Protein AF-A0AAU3M8G4-F1 (afdb_monomer)

Structure (mmCIF, N/CA/C/O backbone):
data_AF-A0AAU3M8G4-F1
#
_entry.id   AF-A0AAU3M8G4-F1
#
loop_
_atom_site.group_PDB
_atom_site.id
_atom_site.type_symbol
_atom_site.label_atom_id
_atom_site.label_alt_id
_atom_site.label_comp_id
_atom_site.label_asym_id
_atom_site.label_entity_id
_atom_site.label_seq_id
_atom_site.pdbx_PDB_ins_code
_atom_site.Cartn_x
_atom_site.Cartn_y
_atom_site.Cartn_z
_atom_site.occupancy
_atom_site.B_iso_or_equiv
_atom_site.auth_seq_id
_atom_site.auth_comp_id
_atom_site.auth_asym_id
_atom_site.auth_atom_id
_atom_site.pdbx_PDB_model_num
ATOM 1 N N . MET A 1 1 ? 2.857 15.349 16.605 1.00 62.62 1 MET A N 1
ATOM 2 C CA . MET A 1 1 ? 2.298 14.601 15.454 1.00 62.62 1 MET A CA 1
ATOM 3 C C . MET A 1 1 ? 1.440 13.442 15.942 1.00 62.62 1 MET A C 1
ATOM 5 O O . MET A 1 1 ? 0.265 13.458 15.610 1.00 62.62 1 MET A O 1
ATOM 9 N N . ALA A 1 2 ? 1.972 12.563 16.806 1.00 78.00 2 ALA A N 1
ATOM 10 C CA . ALA A 1 2 ? 1.243 11.427 17.389 1.00 78.00 2 ALA A CA 1
ATOM 11 C C . ALA A 1 2 ? -0.129 11.787 17.993 1.00 78.00 2 ALA A C 1
ATOM 13 O O . ALA A 1 2 ? -1.102 11.112 17.694 1.00 78.00 2 ALA A O 1
ATOM 14 N N . GLU A 1 3 ? -0.230 12.895 18.737 1.00 85.38 3 GLU A N 1
ATOM 15 C CA . GLU A 1 3 ? -1.489 13.323 19.372 1.00 85.38 3 GLU A CA 1
ATOM 16 C C . GLU A 1 3 ? 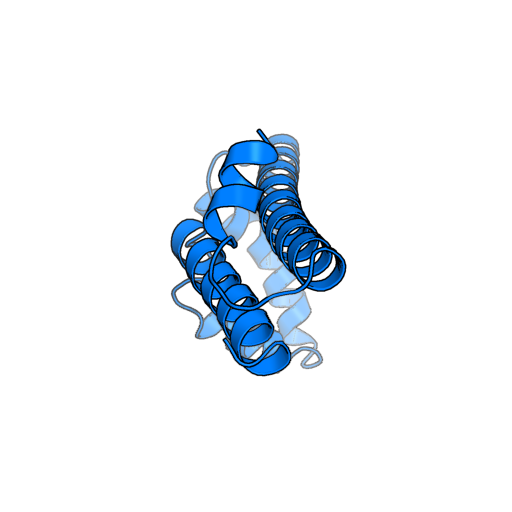-2.676 13.411 18.401 1.00 85.38 3 GLU A C 1
ATOM 18 O O . GLU A 1 3 ? -3.733 12.861 18.667 1.00 85.38 3 GLU A O 1
ATOM 23 N N . ARG A 1 4 ? -2.500 14.028 17.224 1.00 86.31 4 ARG A N 1
ATOM 24 C CA . ARG A 1 4 ? -3.592 14.145 16.238 1.00 86.31 4 ARG A CA 1
ATOM 25 C C . ARG A 1 4 ? -4.022 12.795 15.667 1.00 86.31 4 ARG A C 1
ATOM 27 O O . ARG A 1 4 ? -5.167 12.651 15.265 1.00 86.31 4 ARG A O 1
ATOM 34 N N . GLN A 1 5 ? -3.097 11.843 15.578 1.00 84.69 5 GLN A N 1
ATOM 35 C CA . GLN A 1 5 ? -3.361 10.517 15.020 1.00 84.69 5 GLN A CA 1
ATOM 36 C C . GLN A 1 5 ? -4.017 9.606 16.060 1.00 84.69 5 GLN A C 1
ATOM 38 O O . GLN A 1 5 ? -4.910 8.847 15.711 1.00 84.69 5 GLN A O 1
ATOM 43 N N . LEU A 1 6 ? -3.627 9.727 17.331 1.00 86.50 6 LEU A N 1
ATOM 44 C CA . LEU A 1 6 ? -4.295 9.052 18.444 1.00 86.50 6 LEU A CA 1
ATOM 45 C C . LEU A 1 6 ? -5.696 9.630 18.678 1.00 86.50 6 LEU A C 1
ATOM 47 O O . LEU A 1 6 ? -6.649 8.872 18.791 1.00 86.50 6 LEU A O 1
ATOM 51 N N . ALA A 1 7 ? -5.854 10.955 18.617 1.00 89.00 7 ALA A N 1
ATOM 52 C CA . ALA A 1 7 ? -7.160 11.607 18.716 1.00 89.00 7 ALA A CA 1
ATOM 53 C C . ALA A 1 7 ? -8.135 11.191 17.598 1.00 89.00 7 ALA A C 1
ATOM 55 O O . ALA A 1 7 ? -9.342 11.229 17.799 1.00 89.00 7 ALA A O 1
ATOM 56 N N . ALA A 1 8 ? -7.638 10.774 16.428 1.00 88.44 8 ALA A N 1
ATOM 57 C CA . ALA A 1 8 ? -8.483 10.243 15.354 1.00 88.44 8 ALA A CA 1
ATOM 58 C C . ALA A 1 8 ? -9.038 8.836 15.652 1.00 88.44 8 ALA A C 1
ATOM 60 O O . ALA A 1 8 ? -9.978 8.403 14.994 1.00 88.44 8 ALA A O 1
ATOM 61 N N . LEU A 1 9 ? -8.442 8.127 16.614 1.00 87.50 9 LEU A N 1
ATOM 62 C CA . LEU A 1 9 ? -8.866 6.803 17.074 1.00 87.50 9 LEU A CA 1
ATOM 63 C C . LEU A 1 9 ? -9.670 6.870 18.382 1.00 87.50 9 LEU A C 1
ATOM 65 O O . LEU A 1 9 ? -10.239 5.863 18.805 1.00 87.50 9 LEU A O 1
ATOM 69 N N . ASP A 1 10 ? -9.694 8.033 19.034 1.00 88.44 10 ASP A N 1
ATOM 70 C CA . ASP A 1 10 ? -10.455 8.249 20.257 1.00 88.44 10 ASP A CA 1
ATOM 71 C C . ASP A 1 10 ? -11.963 8.095 20.003 1.00 88.44 10 ASP A C 1
ATOM 73 O O . ASP A 1 10 ? -12.480 8.424 18.934 1.00 88.44 10 ASP A O 1
ATOM 77 N N . GLY A 1 11 ? -12.680 7.553 20.987 1.00 85.94 11 GLY A N 1
ATOM 78 C CA . GLY A 1 11 ? -14.120 7.302 20.885 1.00 85.94 11 GLY A CA 1
ATOM 79 C C . GLY A 1 11 ? -14.534 6.090 20.035 1.00 85.94 11 GLY A C 1
ATOM 80 O O . GLY A 1 11 ? -15.728 5.807 19.959 1.00 85.94 11 GLY A O 1
ATOM 81 N N . LEU A 1 12 ? -13.593 5.327 19.460 1.00 89.50 12 LEU A N 1
ATOM 82 C CA . LEU A 1 12 ? -13.881 4.089 18.709 1.00 89.50 12 LEU A CA 1
ATOM 83 C C . LEU A 1 12 ? -14.053 2.844 19.601 1.00 89.50 12 LEU A C 1
ATOM 85 O O . LEU A 1 12 ? -14.165 1.732 19.100 1.00 89.50 12 LEU A O 1
ATOM 89 N N . GLY A 1 13 ? -14.061 3.006 20.928 1.00 88.25 13 GLY A N 1
ATOM 90 C CA . GLY A 1 13 ? -14.192 1.890 21.875 1.00 88.25 13 GLY A CA 1
ATOM 91 C C . GLY A 1 13 ? -12.936 1.020 22.008 1.00 88.25 13 GLY A C 1
ATOM 92 O O . GLY A 1 13 ? -13.014 -0.078 22.553 1.00 88.25 13 GLY A O 1
ATOM 93 N N . LEU A 1 14 ? -11.793 1.506 21.519 1.00 92.12 14 LEU A N 1
ATOM 94 C CA . LEU A 1 14 ? -10.494 0.855 21.659 1.00 92.12 14 LEU A CA 1
ATOM 95 C C . LEU A 1 14 ? -9.885 1.137 23.036 1.00 92.12 14 LEU A C 1
ATOM 97 O O . LEU A 1 14 ? -9.944 2.268 23.517 1.00 92.12 14 LEU A O 1
ATOM 101 N N . ASP A 1 15 ? -9.239 0.131 23.625 1.00 92.88 15 ASP A N 1
ATOM 102 C CA . ASP A 1 15 ? -8.267 0.362 24.697 1.00 92.88 15 ASP A CA 1
ATOM 103 C C . ASP A 1 15 ? -6.984 1.016 24.150 1.00 92.88 15 ASP A C 1
ATOM 105 O O . ASP A 1 15 ? -6.718 1.036 22.940 1.00 92.88 15 ASP A O 1
ATOM 109 N N . GLU A 1 16 ? -6.179 1.577 25.049 1.00 93.44 16 GLU A N 1
ATOM 110 C CA . GLU A 1 16 ? -4.986 2.346 24.703 1.00 93.44 16 GLU A CA 1
ATOM 111 C C . GLU A 1 16 ? -3.934 1.509 23.957 1.00 93.44 16 GLU A C 1
ATOM 113 O O . GLU A 1 16 ? -3.238 2.023 23.071 1.00 93.44 16 GLU A O 1
ATOM 118 N N . ASP A 1 17 ? -3.837 0.214 24.263 1.00 93.69 17 ASP A N 1
ATOM 119 C CA . ASP A 1 17 ? -2.905 -0.697 23.599 1.00 93.69 17 ASP A CA 1
ATOM 120 C C . ASP A 1 17 ? -3.346 -0.959 22.153 1.00 93.69 17 ASP A C 1
ATOM 122 O O . ASP A 1 17 ? -2.546 -0.858 21.216 1.00 93.69 17 ASP A O 1
ATOM 126 N N . SER A 1 18 ? -4.637 -1.213 21.946 1.00 93.62 18 SER A N 1
ATOM 127 C CA . SER A 1 18 ? -5.258 -1.402 20.635 1.00 93.62 18 SER A CA 1
ATOM 128 C C . SER A 1 18 ? -5.155 -0.139 19.777 1.00 93.62 18 SER A C 1
ATOM 130 O O . SER A 1 18 ? -4.818 -0.218 18.591 1.00 93.62 18 SER A O 1
ATOM 132 N N . MET A 1 19 ? -5.345 1.038 20.382 1.00 94.19 19 MET A N 1
ATOM 133 C CA . MET A 1 19 ? -5.132 2.332 19.731 1.00 94.19 19 MET A CA 1
ATOM 134 C C . MET A 1 19 ? -3.679 2.490 19.257 1.00 94.19 19 MET A C 1
ATOM 136 O O . MET A 1 19 ? -3.426 2.865 18.108 1.00 94.19 19 MET A O 1
ATOM 140 N N . MET A 1 20 ? -2.706 2.158 20.109 1.00 93.19 20 MET A N 1
ATOM 141 C CA . MET A 1 20 ? -1.285 2.240 19.770 1.00 93.19 20 MET A CA 1
ATOM 142 C C . MET A 1 20 ? -0.892 1.249 18.664 1.00 93.19 20 MET A C 1
ATOM 144 O O . MET A 1 20 ? -0.090 1.593 17.790 1.00 93.19 20 MET A O 1
ATOM 148 N N . VAL A 1 21 ? -1.457 0.037 18.667 1.00 94.94 21 VAL A N 1
ATOM 149 C CA . VAL A 1 21 ? -1.253 -0.957 17.601 1.00 94.94 21 VAL A CA 1
ATOM 150 C C . VAL A 1 21 ? -1.790 -0.436 16.270 1.00 94.94 21 VAL A C 1
ATOM 152 O O . VAL A 1 21 ? -1.056 -0.455 15.281 1.00 94.94 21 VAL A O 1
ATOM 155 N N . ALA A 1 22 ? -3.020 0.083 16.236 1.00 94.94 22 ALA A N 1
ATOM 156 C CA . ALA A 1 22 ? -3.612 0.647 15.023 1.00 94.94 22 ALA A CA 1
ATOM 157 C C . ALA A 1 22 ? -2.772 1.814 14.476 1.00 94.94 22 ALA A C 1
ATOM 159 O O . ALA A 1 22 ? -2.373 1.808 13.307 1.00 94.94 22 ALA A O 1
ATOM 160 N N . PHE A 1 23 ? -2.410 2.764 15.344 1.00 94.62 23 PHE A N 1
ATOM 161 C CA . PHE A 1 23 ? -1.562 3.903 14.995 1.00 94.62 23 PHE A CA 1
ATOM 162 C C . PHE A 1 23 ? -0.219 3.473 14.383 1.00 94.62 23 PHE A C 1
ATOM 164 O O . PHE A 1 23 ? 0.196 3.996 13.341 1.00 94.62 23 PHE A O 1
ATOM 171 N N . ARG A 1 24 ? 0.473 2.515 15.013 1.00 94.69 24 ARG A N 1
ATOM 172 C CA . ARG A 1 24 ? 1.783 2.039 14.544 1.00 94.69 24 ARG A CA 1
ATOM 173 C C . ARG A 1 24 ? 1.683 1.291 13.224 1.00 94.69 24 ARG A C 1
ATOM 175 O O . ARG A 1 24 ? 2.539 1.503 12.370 1.00 94.69 24 ARG A O 1
ATOM 182 N N . THR A 1 25 ? 0.657 0.466 13.038 1.00 96.88 25 THR A N 1
ATOM 183 C CA . THR A 1 25 ? 0.446 -0.284 11.794 1.00 96.88 25 THR A CA 1
ATOM 184 C C . THR A 1 25 ? 0.235 0.653 10.609 1.00 96.88 25 THR A C 1
ATOM 186 O O . THR A 1 25 ? 0.943 0.538 9.607 1.00 96.88 25 THR A O 1
ATOM 189 N N . VAL A 1 26 ? -0.664 1.633 10.741 1.00 96.50 26 VAL A N 1
ATOM 190 C CA . VAL A 1 26 ? -0.908 2.624 9.680 1.00 96.50 26 VAL A CA 1
ATOM 191 C C . VAL A 1 26 ? 0.351 3.449 9.407 1.00 96.50 26 VAL A C 1
ATOM 193 O O . VAL A 1 26 ? 0.724 3.657 8.253 1.00 96.50 26 VAL A O 1
ATOM 196 N N . SER A 1 27 ? 1.054 3.876 10.461 1.00 95.31 27 SER A N 1
ATOM 197 C CA . SER A 1 27 ? 2.294 4.649 10.319 1.00 95.31 27 SER A CA 1
ATOM 198 C C . SER A 1 27 ? 3.395 3.856 9.613 1.00 95.31 27 SER A C 1
ATOM 200 O O . SER A 1 27 ? 4.088 4.403 8.758 1.00 95.31 27 SER A O 1
ATOM 202 N N . ALA A 1 28 ? 3.551 2.570 9.937 1.00 96.81 28 ALA A N 1
ATOM 203 C CA . ALA A 1 28 ? 4.526 1.694 9.299 1.00 96.81 28 ALA A CA 1
ATOM 204 C C . ALA A 1 28 ? 4.200 1.466 7.818 1.00 96.81 28 ALA A C 1
ATOM 206 O O . ALA A 1 28 ? 5.108 1.531 6.990 1.00 96.81 28 ALA A O 1
ATOM 207 N N . PHE A 1 29 ? 2.922 1.265 7.476 1.00 97.69 29 PHE A N 1
ATOM 208 C CA . PHE A 1 29 ? 2.482 1.175 6.083 1.00 97.69 29 PHE A CA 1
ATOM 209 C C 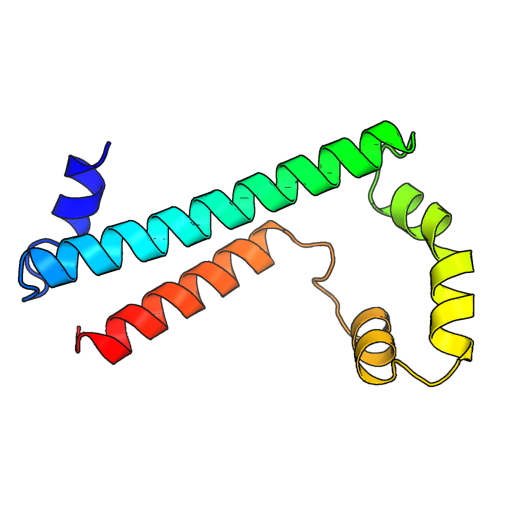. PHE A 1 29 ? 2.821 2.455 5.311 1.00 97.69 29 PHE A C 1
ATOM 211 O O . PHE A 1 29 ? 3.521 2.394 4.301 1.00 97.69 29 PHE A O 1
ATOM 218 N N . ALA A 1 30 ? 2.394 3.617 5.817 1.00 95.81 30 ALA A N 1
ATOM 219 C CA . ALA A 1 30 ? 2.610 4.892 5.139 1.00 95.81 30 ALA A CA 1
ATOM 220 C C . ALA A 1 30 ? 4.105 5.198 4.959 1.00 95.81 30 ALA A C 1
ATOM 222 O O . ALA A 1 30 ? 4.541 5.640 3.896 1.00 95.81 30 ALA A O 1
ATOM 223 N N . HIS A 1 31 ? 4.904 4.911 5.988 1.00 96.00 31 HIS A N 1
ATOM 224 C CA . HIS A 1 31 ? 6.346 5.091 5.936 1.00 96.00 31 HIS A CA 1
ATOM 225 C C . HIS A 1 31 ? 7.016 4.142 4.935 1.00 96.00 31 HIS A C 1
ATOM 227 O O . HIS A 1 31 ? 7.845 4.583 4.144 1.00 96.00 31 HIS A O 1
ATOM 233 N N . GLY A 1 32 ? 6.648 2.858 4.938 1.00 96.12 32 GLY A N 1
ATOM 234 C CA . GLY A 1 32 ? 7.203 1.865 4.018 1.00 96.12 32 GLY A CA 1
ATOM 235 C C . GLY A 1 32 ? 6.848 2.148 2.559 1.00 96.12 32 GLY A C 1
ATOM 236 O O . GLY A 1 32 ? 7.705 2.013 1.684 1.00 96.12 32 GLY A O 1
ATOM 237 N N . ALA A 1 33 ? 5.620 2.601 2.298 1.00 95.00 33 ALA A N 1
ATOM 238 C CA . ALA A 1 33 ? 5.196 3.002 0.962 1.00 95.00 33 ALA A CA 1
ATOM 239 C C . ALA A 1 33 ? 6.020 4.195 0.449 1.00 95.00 33 ALA A C 1
ATOM 241 O O . ALA A 1 33 ? 6.600 4.116 -0.632 1.00 95.00 33 ALA A O 1
ATOM 242 N N . GLY A 1 34 ? 6.170 5.246 1.265 1.00 93.62 34 GLY A N 1
ATOM 243 C CA . GLY A 1 34 ? 6.982 6.412 0.906 1.00 93.62 34 GLY A CA 1
ATOM 244 C C . GLY A 1 34 ? 8.467 6.082 0.718 1.00 93.62 34 GLY A C 1
ATOM 245 O O . GLY A 1 34 ? 9.080 6.528 -0.247 1.00 93.62 34 GLY A O 1
ATO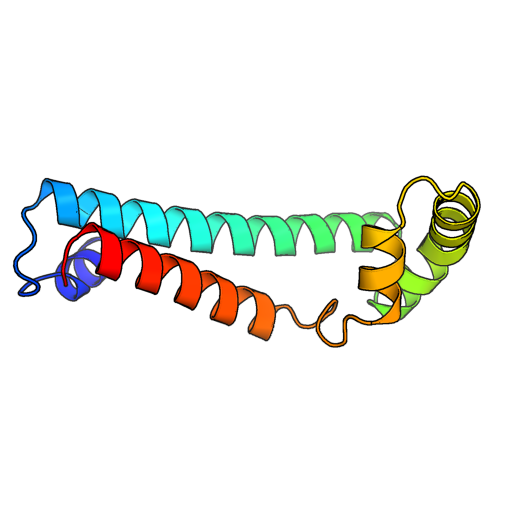M 246 N N . GLN A 1 35 ? 9.053 5.257 1.594 1.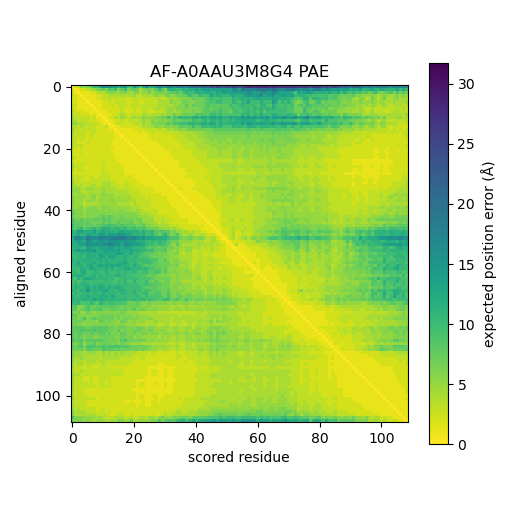00 94.81 35 GLN A N 1
ATOM 247 C CA . GLN A 1 35 ? 10.442 4.813 1.422 1.00 94.81 35 GLN A CA 1
ATOM 248 C C . GLN A 1 35 ? 10.643 4.020 0.127 1.00 94.81 35 GLN A C 1
ATOM 250 O O . GLN A 1 35 ? 11.657 4.199 -0.543 1.00 94.81 35 GLN A O 1
ATOM 255 N N . SER A 1 36 ? 9.689 3.159 -0.234 1.00 90.44 36 SER A N 1
ATOM 256 C CA . SER A 1 36 ? 9.771 2.359 -1.460 1.00 90.44 36 SER A CA 1
ATOM 257 C C . SER A 1 36 ? 9.720 3.237 -2.712 1.00 90.44 36 SER A C 1
ATOM 259 O O . SER A 1 36 ? 10.456 2.985 -3.663 1.00 90.44 36 SER A O 1
ATOM 261 N N . GLU A 1 37 ? 8.900 4.292 -2.700 1.00 90.00 37 GLU A N 1
ATOM 262 C CA . GLU A 1 37 ? 8.827 5.272 -3.789 1.00 90.00 37 GLU A CA 1
ATOM 263 C C . GLU A 1 37 ? 10.144 6.045 -3.948 1.00 90.00 37 GLU A C 1
ATOM 265 O O . GLU A 1 37 ? 10.668 6.157 -5.058 1.00 90.00 37 GLU A O 1
ATOM 270 N N . VAL A 1 38 ? 10.724 6.514 -2.837 1.00 91.81 38 VAL A N 1
ATOM 271 C CA . VAL A 1 38 ? 12.030 7.192 -2.843 1.00 91.81 38 VAL A CA 1
ATOM 272 C C . VAL A 1 38 ? 13.124 6.262 -3.361 1.00 91.81 38 VAL A C 1
ATOM 274 O O . VAL A 1 38 ? 13.861 6.642 -4.265 1.00 91.81 38 VAL A O 1
ATOM 277 N N . ALA A 1 39 ? 13.195 5.027 -2.859 1.00 91.81 39 ALA A N 1
ATOM 278 C CA . ALA A 1 39 ? 14.205 4.060 -3.281 1.00 91.81 39 ALA A CA 1
ATOM 279 C C . ALA A 1 39 ? 14.092 3.709 -4.775 1.00 91.81 39 ALA A C 1
ATOM 281 O O . ALA A 1 39 ? 15.105 3.608 -5.468 1.00 91.81 39 ALA A O 1
ATOM 282 N N . LEU A 1 40 ? 12.868 3.552 -5.295 1.00 87.50 40 LEU A N 1
ATOM 283 C CA . LEU A 1 40 ? 12.639 3.310 -6.720 1.00 87.50 40 LEU A CA 1
ATOM 284 C C . LEU A 1 40 ? 13.109 4.497 -7.563 1.00 87.50 40 LEU A C 1
ATOM 286 O O . LEU A 1 40 ? 13.751 4.306 -8.598 1.00 87.50 40 LEU A O 1
ATOM 290 N N . ARG A 1 41 ? 12.812 5.718 -7.116 1.00 87.38 41 ARG A N 1
ATOM 291 C CA . ARG A 1 41 ? 13.241 6.940 -7.790 1.00 87.38 41 ARG A CA 1
ATOM 292 C C . ARG A 1 41 ? 14.761 7.072 -7.804 1.00 87.38 41 ARG A C 1
ATOM 294 O O . ARG A 1 41 ? 15.326 7.269 -8.873 1.00 87.38 41 ARG A O 1
ATOM 301 N N . GLU A 1 42 ? 15.419 6.907 -6.660 1.00 91.25 42 GLU A N 1
ATOM 302 C CA . GLU A 1 42 ? 16.882 6.964 -6.551 1.00 91.25 42 GLU A CA 1
ATOM 303 C C . GLU A 1 42 ? 17.556 5.917 -7.443 1.00 91.25 42 GLU A C 1
ATOM 305 O O . GLU A 1 42 ? 18.520 6.219 -8.145 1.00 91.25 42 GLU A O 1
ATOM 310 N N . TRP A 1 43 ? 17.023 4.692 -7.470 1.00 90.50 43 TRP A N 1
ATOM 311 C CA . TRP A 1 43 ? 17.520 3.638 -8.351 1.00 90.50 43 TRP A CA 1
ATOM 312 C C . TRP A 1 43 ? 17.382 4.018 -9.830 1.00 90.50 43 TRP A C 1
ATOM 314 O O . TRP A 1 43 ? 18.343 3.895 -10.591 1.00 90.50 43 TRP A O 1
ATOM 324 N N . THR A 1 44 ? 16.218 4.540 -10.215 1.00 88.12 44 THR A N 1
ATOM 325 C CA . THR A 1 44 ? 15.916 4.966 -11.588 1.00 88.12 44 THR A CA 1
ATOM 326 C C . THR A 1 44 ? 16.840 6.105 -12.032 1.00 88.12 44 THR A C 1
ATOM 328 O O . THR A 1 44 ? 17.468 6.022 -13.088 1.00 88.12 44 THR A O 1
ATOM 331 N N . GLU A 1 45 ? 17.015 7.120 -11.180 1.00 88.38 45 GLU A N 1
ATOM 332 C CA . GLU A 1 45 ? 17.928 8.242 -11.415 1.00 88.38 45 GLU A CA 1
ATOM 333 C C . GLU A 1 45 ? 19.391 7.769 -11.504 1.00 88.38 45 GLU A C 1
ATOM 335 O O . GLU A 1 45 ? 20.124 8.193 -12.398 1.00 88.38 45 GLU A O 1
ATOM 340 N N . SER A 1 46 ? 19.817 6.834 -10.642 1.00 90.69 46 SER A N 1
ATOM 341 C CA . SER A 1 46 ? 21.176 6.266 -10.675 1.00 90.69 46 SER A CA 1
ATOM 342 C C . SER A 1 46 ? 21.473 5.465 -11.949 1.00 90.69 46 SER A C 1
ATOM 344 O O . SER A 1 46 ? 22.625 5.393 -12.379 1.00 90.69 46 SER A O 1
ATOM 346 N N . ALA A 1 47 ? 20.437 4.897 -12.576 1.00 87.56 47 ALA A N 1
ATOM 347 C CA . ALA A 1 47 ? 20.515 4.215 -13.865 1.00 87.56 47 ALA A CA 1
ATOM 348 C C . ALA A 1 47 ? 20.498 5.188 -15.062 1.00 87.56 47 ALA A C 1
ATOM 350 O O . ALA A 1 47 ? 20.623 4.754 -16.208 1.00 87.56 47 ALA A O 1
ATOM 351 N N . GLY A 1 48 ? 20.369 6.498 -14.813 1.00 90.62 48 GLY A N 1
ATOM 352 C CA . GLY A 1 48 ? 20.287 7.528 -15.847 1.00 90.62 48 GLY A CA 1
ATOM 353 C C . GLY A 1 48 ? 18.922 7.612 -16.531 1.00 90.62 48 GLY A C 1
ATOM 354 O O . GLY A 1 48 ? 18.825 8.211 -17.600 1.00 90.62 48 GLY A O 1
ATOM 355 N N . TRP A 1 49 ? 17.880 7.019 -15.945 1.00 91.12 49 TRP A N 1
ATOM 356 C CA . TRP A 1 49 ? 16.515 7.100 -16.454 1.00 91.12 49 TRP A CA 1
ATOM 357 C C . TRP A 1 49 ? 15.770 8.238 -15.759 1.00 91.12 49 TRP A C 1
ATOM 359 O O . TRP A 1 49 ? 15.791 8.382 -14.540 1.00 91.12 49 TRP A O 1
ATOM 369 N N . SER A 1 50 ? 15.108 9.068 -16.552 1.00 81.69 50 SER A N 1
ATOM 370 C CA . SER A 1 50 ? 14.392 10.268 -16.112 1.00 81.69 50 SER A CA 1
ATOM 371 C C . SER A 1 50 ? 12.870 10.108 -16.159 1.00 81.69 50 SER A C 1
ATOM 373 O O . SER A 1 50 ? 12.137 10.981 -15.695 1.00 81.69 50 SER A O 1
ATOM 375 N N . SER A 1 51 ? 12.378 8.988 -16.701 1.00 81.31 51 SER A N 1
ATOM 376 C CA . SER A 1 51 ? 10.949 8.689 -16.806 1.00 81.31 51 SER A CA 1
ATOM 377 C C . SER A 1 51 ? 10.637 7.196 -16.668 1.00 81.31 51 SER A C 1
ATOM 379 O O . SER A 1 51 ? 11.492 6.324 -16.863 1.00 81.31 51 SER A O 1
ATOM 381 N N . GLY A 1 52 ? 9.367 6.894 -16.381 1.00 77.69 52 GLY A N 1
ATOM 382 C CA . GLY A 1 52 ? 8.858 5.520 -16.376 1.00 77.69 52 GLY A CA 1
ATOM 383 C C . GLY A 1 52 ? 8.977 4.828 -17.740 1.00 77.69 52 GLY A C 1
ATOM 384 O O . GLY A 1 52 ? 9.201 3.621 -17.797 1.00 77.69 52 GLY A O 1
ATOM 385 N N . ASP A 1 53 ? 8.905 5.582 -18.841 1.00 81.38 53 ASP A N 1
ATOM 386 C CA . ASP A 1 53 ? 9.080 5.039 -20.192 1.00 81.38 53 ASP A CA 1
ATOM 387 C C . ASP A 1 53 ? 10.529 4.630 -20.461 1.00 81.38 53 ASP A C 1
ATOM 389 O O . ASP A 1 53 ? 10.771 3.524 -20.944 1.00 81.38 53 ASP A O 1
ATOM 393 N N . GLU A 1 54 ? 11.496 5.468 -20.079 1.00 84.69 54 GLU A N 1
ATOM 394 C CA . GLU A 1 54 ? 12.924 5.137 -20.179 1.00 84.69 54 GLU A CA 1
ATOM 395 C C . GLU A 1 54 ? 13.289 3.932 -19.310 1.00 84.69 54 GLU A C 1
ATOM 397 O O . GLU A 1 54 ? 13.996 3.035 -19.765 1.00 84.69 54 GLU A O 1
ATOM 402 N N . THR A 1 55 ? 12.728 3.861 -18.101 1.00 84.81 55 THR A N 1
ATOM 403 C CA . THR A 1 55 ? 12.884 2.705 -17.206 1.00 84.81 55 THR A CA 1
ATOM 404 C C . THR A 1 55 ? 12.372 1.426 -17.862 1.00 84.81 55 THR A C 1
ATOM 406 O O . THR A 1 55 ? 13.033 0.388 -17.844 1.00 84.81 55 THR A O 1
ATOM 409 N N . ARG A 1 56 ? 11.194 1.490 -18.490 1.00 83.56 56 ARG A N 1
ATOM 410 C CA . ARG A 1 56 ? 10.574 0.330 -19.136 1.00 83.56 56 ARG A CA 1
ATOM 411 C C . ARG A 1 56 ? 11.376 -0.148 -20.342 1.00 83.56 56 ARG A C 1
ATOM 413 O O . ARG A 1 56 ? 11.580 -1.350 -20.475 1.00 83.56 56 ARG A O 1
ATOM 420 N N . LEU A 1 57 ? 11.849 0.777 -21.177 1.00 87.88 57 LEU A N 1
ATOM 421 C CA . LEU A 1 57 ? 12.715 0.467 -22.318 1.00 87.88 57 LEU A CA 1
ATOM 422 C C . LEU A 1 57 ? 14.055 -0.120 -21.860 1.00 87.88 57 LEU A C 1
ATOM 424 O O . LEU A 1 57 ? 14.524 -1.107 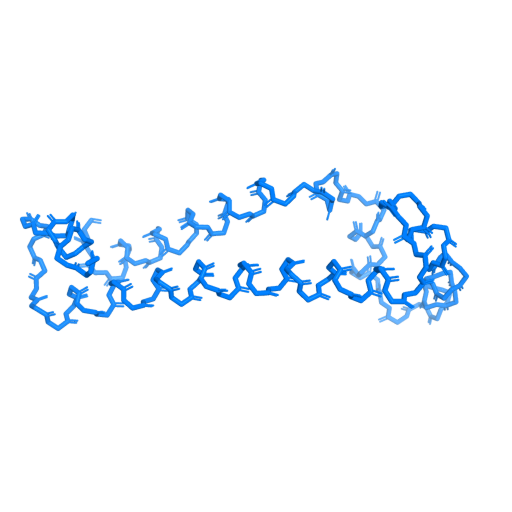-22.419 1.00 87.88 57 LEU A O 1
ATOM 428 N N . GLY A 1 58 ? 14.649 0.439 -20.803 1.00 87.06 58 GLY A N 1
ATOM 429 C CA . GLY A 1 58 ? 15.903 -0.056 -20.237 1.00 87.06 58 GLY A CA 1
ATOM 430 C C . GLY A 1 58 ? 15.801 -1.473 -19.662 1.00 87.06 58 GLY A C 1
ATOM 431 O O . GLY A 1 58 ? 16.752 -2.250 -19.757 1.00 87.06 58 GLY A O 1
ATOM 432 N N . LEU A 1 59 ? 14.641 -1.837 -19.106 1.00 88.56 59 LEU A N 1
ATOM 433 C CA . LEU A 1 59 ? 14.383 -3.160 -18.524 1.00 88.56 59 LEU A CA 1
ATOM 434 C C . LEU A 1 59 ? 13.821 -4.187 -19.513 1.00 88.56 59 LEU A C 1
ATOM 436 O O . LEU A 1 59 ? 13.814 -5.382 -19.205 1.00 88.56 59 LEU A O 1
ATOM 440 N N . GLU A 1 60 ? 13.362 -3.759 -20.689 1.00 89.75 60 GLU A N 1
ATOM 441 C CA . GLU A 1 60 ? 12.685 -4.615 -21.666 1.00 89.75 60 GLU A CA 1
ATOM 442 C C . GLU A 1 60 ? 13.477 -5.893 -22.016 1.00 89.75 60 GLU A C 1
ATOM 444 O O . GLU A 1 60 ? 12.897 -6.977 -21.908 1.00 89.75 60 GLU A O 1
ATOM 449 N N . PRO A 1 61 ? 14.788 -5.854 -22.336 1.00 90.62 61 PRO A N 1
ATOM 450 C CA . PRO A 1 61 ? 15.523 -7.067 -22.703 1.00 90.62 61 PRO A CA 1
ATOM 451 C C . PRO A 1 61 ? 15.610 -8.088 -21.561 1.00 90.62 61 PRO A C 1
ATOM 453 O O . PRO A 1 61 ? 15.478 -9.293 -21.783 1.00 90.62 61 PRO A O 1
ATOM 456 N N . GLN A 1 62 ? 15.798 -7.614 -20.324 1.00 88.81 62 GLN A N 1
ATOM 457 C CA . GLN A 1 62 ? 15.831 -8.485 -19.145 1.00 88.81 62 GLN A CA 1
ATOM 458 C C . GLN A 1 62 ? 14.459 -9.102 -18.877 1.00 88.81 62 GLN A C 1
ATOM 460 O O . GLN A 1 62 ? 14.360 -10.285 -18.548 1.00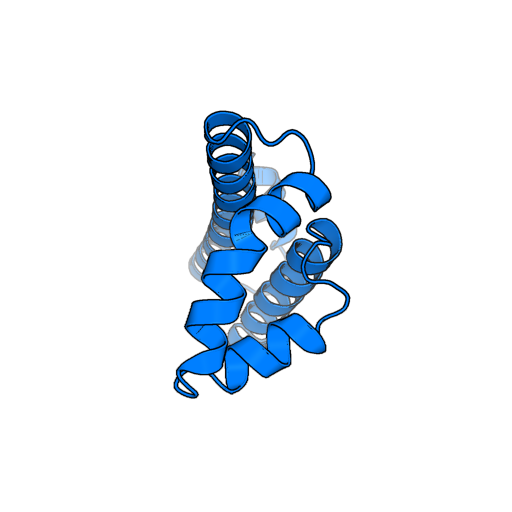 88.81 62 GLN A O 1
ATOM 465 N N . MET A 1 63 ? 13.401 -8.312 -19.052 1.00 89.25 63 MET A N 1
ATOM 466 C CA . MET A 1 63 ? 12.026 -8.771 -18.911 1.00 89.25 63 MET A CA 1
ATOM 467 C C . MET A 1 63 ? 11.676 -9.832 -19.954 1.00 89.25 63 MET A C 1
ATOM 469 O O . MET A 1 63 ? 11.132 -10.869 -19.583 1.00 89.25 63 MET A O 1
ATOM 473 N N . ILE A 1 64 ? 12.034 -9.627 -21.226 1.00 91.00 64 ILE A N 1
ATOM 474 C CA . ILE A 1 64 ? 11.841 -10.620 -22.296 1.00 91.00 64 ILE A CA 1
ATOM 475 C C . ILE A 1 64 ? 12.533 -11.932 -21.923 1.00 91.00 64 ILE A C 1
ATOM 477 O O . ILE A 1 64 ? 11.867 -12.964 -21.846 1.00 91.00 64 ILE A O 1
ATOM 481 N N . TYR A 1 65 ? 13.824 -11.877 -21.581 1.00 92.25 65 TYR A N 1
ATOM 482 C CA . TYR A 1 65 ? 14.581 -13.060 -21.171 1.00 92.25 65 TYR A CA 1
ATOM 483 C C . TYR A 1 65 ? 13.916 -13.798 -20.001 1.00 92.25 65 TYR A C 1
ATOM 485 O O . TYR A 1 65 ? 13.744 -15.017 -20.038 1.00 92.25 65 TYR A O 1
ATOM 493 N N . LEU A 1 66 ? 13.491 -13.066 -18.964 1.00 90.44 66 LEU A N 1
ATOM 494 C CA . LEU A 1 66 ? 12.839 -13.652 -17.795 1.00 90.44 66 LEU A CA 1
ATOM 495 C C . LEU A 1 66 ? 11.531 -14.360 -18.177 1.00 90.44 66 LEU A C 1
ATOM 497 O O . LEU A 1 66 ? 11.246 -15.448 -17.666 1.00 90.44 66 LEU A O 1
ATOM 501 N N . MET A 1 67 ? 10.737 -13.763 -19.069 1.00 92.00 67 MET A N 1
ATOM 502 C CA . MET A 1 67 ? 9.448 -14.316 -19.489 1.00 92.00 67 MET A CA 1
ATOM 503 C C . MET A 1 67 ? 9.612 -15.540 -20.395 1.00 92.00 67 MET A C 1
ATOM 505 O O . MET A 1 67 ? 8.855 -16.502 -20.250 1.00 92.00 67 MET A O 1
ATOM 509 N N . GLU A 1 68 ? 10.628 -15.559 -21.259 1.00 92.94 68 GLU A N 1
ATOM 510 C CA . GLU A 1 68 ? 10.939 -16.695 -22.139 1.00 92.94 68 GLU A CA 1
ATOM 511 C C . GLU A 1 68 ? 11.299 -17.972 -21.369 1.00 92.94 68 GLU A C 1
ATOM 513 O O . GLU A 1 68 ? 11.076 -19.077 -21.863 1.00 92.94 68 GLU A O 1
ATOM 518 N N . THR A 1 69 ? 11.774 -17.856 -20.123 1.00 93.75 69 THR A N 1
ATOM 519 C CA . THR A 1 69 ? 12.046 -19.033 -19.279 1.00 93.75 69 THR A CA 1
ATOM 520 C C . THR A 1 69 ? 10.800 -19.864 -18.955 1.00 93.75 69 THR A C 1
ATOM 522 O O . THR A 1 69 ? 10.929 -21.006 -18.510 1.00 93.75 69 THR A O 1
ATOM 525 N N . GLY A 1 70 ? 9.597 -19.288 -19.078 1.00 92.75 70 GLY A N 1
ATOM 526 C CA . GLY A 1 70 ? 8.334 -19.918 -18.683 1.00 92.75 70 GLY A CA 1
ATOM 527 C C . GLY A 1 70 ? 8.154 -20.110 -17.168 1.00 92.75 70 GLY A C 1
ATOM 528 O O . GLY A 1 70 ? 7.141 -20.657 -16.735 1.00 92.75 70 GLY A O 1
ATOM 529 N N . ARG A 1 71 ? 9.105 -19.655 -16.337 1.00 95.56 71 ARG A N 1
ATOM 530 C CA . ARG A 1 71 ? 9.104 -19.875 -14.876 1.00 95.56 71 ARG A CA 1
ATOM 531 C C . ARG A 1 71 ? 8.249 -18.879 -14.094 1.00 95.56 71 ARG A C 1
ATOM 533 O O . ARG A 1 71 ? 7.955 -19.123 -12.927 1.00 95.56 71 ARG A O 1
ATOM 540 N N . TYR A 1 72 ? 7.832 -17.779 -14.721 1.00 93.44 72 TYR A N 1
ATOM 541 C CA . TYR A 1 72 ? 7.152 -16.663 -14.053 1.00 93.44 72 TYR A CA 1
ATOM 542 C C . TYR A 1 72 ? 5.776 -16.338 -14.666 1.00 93.44 72 TYR A C 1
ATOM 544 O O . TYR A 1 72 ? 5.505 -15.181 -14.991 1.00 93.44 72 TYR A O 1
ATOM 552 N N . PRO A 1 73 ? 4.863 -17.320 -14.807 1.00 92.81 73 PRO A N 1
ATOM 553 C CA . PRO A 1 73 ? 3.594 -17.127 -15.516 1.00 92.81 73 PRO A CA 1
ATOM 554 C C . PRO A 1 73 ? 2.684 -16.077 -14.858 1.00 92.81 73 PRO A C 1
ATOM 556 O O . PRO A 1 73 ? 1.956 -15.358 -15.544 1.00 92.81 73 PRO A O 1
ATOM 559 N N . THR A 1 74 ? 2.728 -15.951 -13.528 1.00 93.75 74 THR A N 1
ATOM 560 C CA . THR A 1 74 ? 1.971 -14.922 -12.798 1.00 93.75 74 THR A CA 1
ATOM 561 C C . THR A 1 74 ? 2.525 -13.530 -13.067 1.00 93.75 74 THR A C 1
ATOM 563 O O . THR A 1 74 ? 1.753 -12.613 -13.332 1.00 93.75 74 THR A O 1
ATOM 566 N N . TYR A 1 75 ? 3.850 -13.375 -13.049 1.00 89.88 75 TYR A N 1
ATOM 567 C CA . TYR A 1 75 ? 4.494 -12.088 -13.299 1.00 89.88 75 TYR A CA 1
ATOM 568 C C . TYR A 1 75 ? 4.316 -11.648 -14.755 1.00 89.88 75 TYR A C 1
ATOM 570 O O . TYR A 1 75 ? 3.993 -10.494 -15.013 1.00 89.88 75 TYR A O 1
ATOM 578 N N . GLN A 1 76 ? 4.387 -12.593 -15.697 1.00 90.88 76 GLN A N 1
ATOM 579 C CA . GLN A 1 76 ? 4.056 -12.353 -17.100 1.00 90.88 76 GLN A CA 1
ATOM 580 C C . GLN A 1 76 ? 2.625 -11.838 -17.257 1.00 90.88 76 GLN A C 1
ATOM 582 O O . GLN A 1 76 ? 2.378 -10.829 -17.915 1.00 90.88 76 GLN A O 1
ATOM 587 N N . ARG A 1 77 ? 1.664 -12.510 -16.611 1.00 91.50 77 ARG A N 1
ATOM 588 C CA . ARG A 1 77 ? 0.261 -12.092 -16.627 1.00 91.50 77 ARG A CA 1
ATOM 589 C C . ARG A 1 77 ? 0.081 -10.710 -16.007 1.00 91.50 77 ARG A C 1
ATOM 591 O O . ARG A 1 77 ? -0.666 -9.912 -16.562 1.00 91.50 77 ARG A O 1
ATOM 598 N N . TYR A 1 78 ? 0.745 -10.443 -14.886 1.00 90.06 78 TYR A N 1
ATOM 599 C CA . TYR A 1 78 ? 0.734 -9.141 -14.229 1.00 90.06 78 TYR A CA 1
ATOM 600 C C . TYR A 1 78 ? 1.267 -8.048 -15.163 1.00 90.06 78 TYR A C 1
ATOM 602 O O . TYR A 1 78 ? 0.538 -7.105 -15.446 1.00 90.06 78 TYR A O 1
ATOM 610 N N . GLY A 1 79 ? 2.465 -8.210 -15.732 1.00 87.19 79 GLY A N 1
ATOM 611 C CA . GLY A 1 79 ? 3.067 -7.211 -16.621 1.00 87.19 79 GLY A CA 1
ATOM 612 C C . GLY A 1 79 ? 2.199 -6.880 -17.841 1.00 87.19 79 GLY A C 1
ATO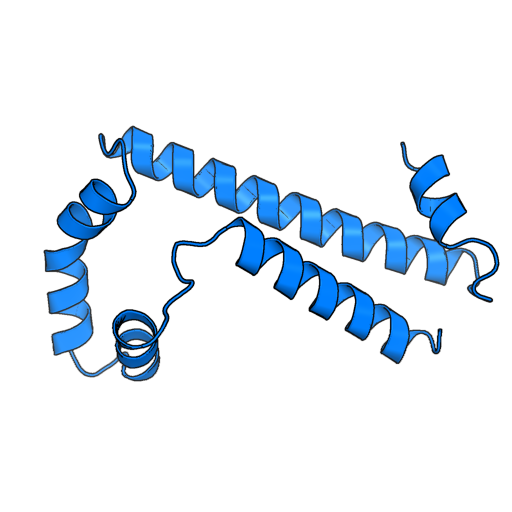M 613 O O . GLY A 1 79 ? 2.055 -5.707 -18.197 1.00 87.19 79 GLY A O 1
ATOM 614 N N . LEU A 1 80 ? 1.565 -7.903 -18.429 1.00 87.50 80 LEU A N 1
ATOM 615 C CA . LEU A 1 80 ? 0.702 -7.766 -19.607 1.00 87.50 80 LEU A CA 1
ATOM 616 C C . LEU A 1 80 ? -0.686 -7.190 -19.301 1.00 87.50 80 LEU A C 1
ATOM 618 O O . LEU A 1 80 ? -1.246 -6.490 -20.139 1.00 87.50 80 LEU A O 1
ATOM 622 N N . ARG A 1 81 ? -1.282 -7.524 -18.148 1.00 91.06 81 ARG A N 1
ATOM 623 C CA . ARG A 1 81 ? -2.696 -7.212 -17.860 1.00 91.06 81 ARG A CA 1
ATOM 624 C C . ARG A 1 81 ? -2.896 -6.092 -16.847 1.00 91.06 81 ARG A C 1
ATOM 626 O O . ARG A 1 81 ? -3.983 -5.524 -16.805 1.00 91.06 81 ARG A O 1
ATOM 633 N N . ALA A 1 82 ? -1.900 -5.786 -16.020 1.00 90.50 82 ALA A N 1
ATOM 634 C CA . ALA A 1 82 ? -2.013 -4.721 -15.035 1.00 90.50 82 ALA A CA 1
ATOM 635 C C . ALA A 1 82 ? -1.980 -3.349 -15.720 1.00 90.50 82 ALA A C 1
ATOM 637 O O . ALA A 1 82 ? -1.028 -3.001 -16.430 1.00 90.50 82 ALA A O 1
ATOM 638 N N . THR A 1 83 ? -3.021 -2.561 -15.463 1.00 90.94 83 THR A N 1
ATOM 639 C CA . THR A 1 83 ? -3.199 -1.205 -15.998 1.00 90.94 83 THR A CA 1
ATOM 640 C C . THR A 1 83 ? -2.696 -0.118 -15.053 1.00 90.94 83 THR A C 1
ATOM 642 O O . THR A 1 83 ? -2.406 0.979 -15.506 1.00 90.94 83 THR A O 1
ATOM 645 N N . ARG A 1 84 ? -2.553 -0.426 -13.758 1.00 89.44 84 ARG A N 1
ATOM 646 C CA . ARG A 1 84 ? -2.182 0.529 -12.699 1.00 89.44 84 ARG A CA 1
ATOM 647 C C . ARG A 1 84 ? -0.773 0.326 -12.132 1.00 89.44 84 ARG A C 1
ATOM 649 O O . ARG A 1 84 ? -0.463 0.806 -11.054 1.00 89.44 84 ARG A O 1
ATOM 656 N N . LYS A 1 85 ? 0.082 -0.409 -12.848 1.00 85.00 85 LYS A N 1
ATOM 657 C CA . LYS A 1 85 ? 1.459 -0.721 -12.415 1.00 85.00 85 LYS A CA 1
ATOM 658 C C . LYS A 1 85 ? 2.327 0.521 -12.165 1.00 85.00 85 LYS A C 1
ATOM 660 O O . LYS A 1 85 ? 3.219 0.455 -11.331 1.00 85.00 85 LYS A O 1
ATOM 665 N N . ASP A 1 86 ? 2.019 1.618 -12.854 1.00 82.38 86 ASP A N 1
ATOM 666 C CA . ASP A 1 86 ? 2.748 2.888 -12.784 1.00 82.38 86 ASP A CA 1
ATOM 667 C C . ASP A 1 86 ? 1.928 3.980 -12.047 1.00 82.38 86 ASP A C 1
ATOM 669 O O . ASP A 1 86 ? 2.262 5.159 -12.108 1.00 82.38 86 ASP A O 1
ATOM 673 N N . ASP A 1 87 ? 0.833 3.604 -11.369 1.00 89.50 87 ASP A N 1
ATOM 674 C CA . ASP A 1 87 ? -0.060 4.519 -10.642 1.00 89.50 87 ASP A CA 1
ATOM 675 C C . ASP A 1 87 ? 0.202 4.430 -9.129 1.00 89.50 87 ASP A C 1
ATOM 677 O O . ASP A 1 87 ? -0.426 3.654 -8.400 1.00 89.50 87 ASP A O 1
ATOM 681 N N . ALA A 1 88 ? 1.188 5.205 -8.670 1.00 88.44 88 ALA A N 1
ATOM 682 C CA . ALA A 1 88 ? 1.632 5.207 -7.276 1.00 88.44 88 ALA A CA 1
ATOM 683 C C . ALA A 1 88 ? 0.537 5.684 -6.309 1.00 88.44 88 ALA A C 1
ATOM 685 O O . ALA A 1 88 ? 0.383 5.117 -5.226 1.00 88.44 88 ALA A O 1
ATOM 686 N N . THR A 1 89 ? -0.258 6.681 -6.712 1.00 93.12 89 THR A N 1
ATOM 687 C CA . THR A 1 89 ? -1.368 7.200 -5.903 1.00 93.12 89 THR A CA 1
ATOM 688 C C . THR A 1 89 ? -2.414 6.121 -5.679 1.00 93.12 89 THR A C 1
ATOM 690 O O . THR A 1 89 ? -2.744 5.823 -4.532 1.00 93.12 89 THR A O 1
ATOM 693 N N . TRP A 1 90 ? -2.869 5.464 -6.750 1.00 95.31 90 TRP A N 1
ATOM 694 C CA . TRP A 1 90 ? -3.848 4.394 -6.616 1.00 95.31 90 TRP A CA 1
ATOM 695 C C . TRP A 1 90 ? -3.334 3.233 -5.756 1.00 95.31 90 TRP A C 1
ATOM 697 O O . TRP A 1 90 ? -4.085 2.685 -4.944 1.00 95.31 90 TRP A O 1
ATOM 707 N N . ALA A 1 91 ? -2.068 2.842 -5.935 1.00 93.69 91 ALA A N 1
ATOM 708 C CA . ALA A 1 91 ? -1.466 1.755 -5.170 1.00 93.69 91 ALA A CA 1
ATOM 709 C C . ALA A 1 91 ? -1.393 2.087 -3.670 1.00 93.69 91 ALA A C 1
ATOM 711 O O . ALA A 1 91 ? -1.710 1.231 -2.840 1.00 93.69 91 ALA A O 1
ATOM 712 N N . PHE A 1 92 ? -1.022 3.324 -3.326 1.00 95.94 92 PHE A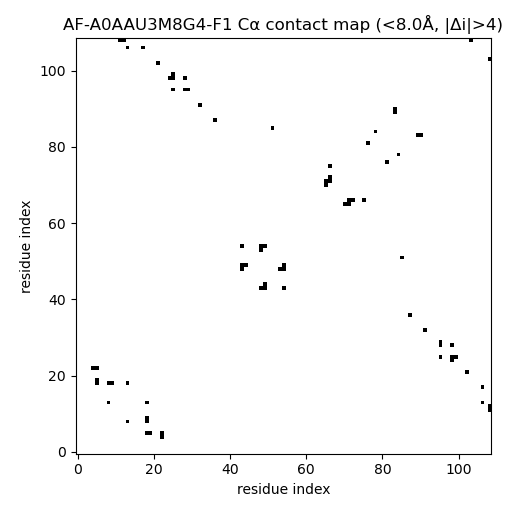 N 1
ATOM 713 C CA . PHE A 1 92 ? -0.989 3.795 -1.944 1.00 95.94 92 PHE A CA 1
ATOM 714 C C . PHE A 1 92 ? -2.384 3.809 -1.316 1.00 95.94 92 PHE A C 1
ATOM 716 O O . PHE A 1 92 ? -2.570 3.216 -0.257 1.00 95.94 92 PHE A O 1
ATOM 723 N N . GLU A 1 93 ? -3.357 4.444 -1.973 1.00 97.50 93 GLU A N 1
ATOM 724 C CA . GLU A 1 93 ? -4.730 4.568 -1.466 1.00 97.50 93 GLU A CA 1
ATOM 725 C C . GLU A 1 93 ? -5.372 3.193 -1.271 1.00 97.50 93 GLU A C 1
ATOM 727 O O . GLU A 1 93 ? -5.845 2.878 -0.185 1.00 97.50 93 GLU A O 1
ATOM 732 N N . THR A 1 94 ? -5.271 2.316 -2.274 1.00 97.88 94 THR A N 1
ATOM 733 C CA . THR A 1 94 ? -5.830 0.957 -2.192 1.00 97.88 94 THR A CA 1
ATOM 734 C C . THR A 1 94 ? -5.164 0.135 -1.090 1.00 97.88 94 THR A C 1
ATOM 736 O O . THR A 1 94 ? -5.825 -0.638 -0.398 1.00 97.88 94 THR A O 1
ATOM 739 N N . GLY A 1 95 ? -3.846 0.272 -0.919 1.00 97.44 95 GLY A N 1
ATOM 740 C CA . GLY A 1 95 ? -3.126 -0.400 0.157 1.00 97.44 95 GLY A CA 1
ATOM 741 C C . GLY A 1 95 ? -3.516 0.130 1.537 1.00 97.44 95 GLY A C 1
ATOM 742 O O . GLY A 1 95 ? -3.673 -0.664 2.464 1.00 97.44 95 GLY A O 1
ATOM 743 N N . LEU A 1 96 ? -3.716 1.445 1.665 1.00 98.06 96 LEU A N 1
ATOM 744 C CA . LEU A 1 96 ? -4.161 2.074 2.904 1.00 98.06 96 LEU A CA 1
ATOM 745 C C . LEU A 1 96 ? -5.562 1.595 3.283 1.00 98.06 96 LEU A C 1
ATOM 747 O O . LEU A 1 96 ? -5.755 1.188 4.425 1.00 98.06 96 LEU A O 1
ATOM 751 N N . ASP A 1 97 ? -6.491 1.561 2.327 1.00 98.31 97 ASP A N 1
ATOM 752 C CA . ASP A 1 97 ? -7.839 1.023 2.531 1.00 98.31 97 ASP A CA 1
ATOM 753 C C . ASP A 1 97 ? -7.774 -0.426 3.023 1.00 98.31 97 ASP A C 1
ATOM 755 O O . ASP A 1 97 ? -8.350 -0.758 4.054 1.00 98.31 97 ASP A O 1
ATOM 759 N N . CYS A 1 98 ? -6.966 -1.275 2.376 1.00 98.38 98 CYS A N 1
ATOM 760 C CA . CYS A 1 98 ? -6.784 -2.664 2.809 1.00 98.38 98 CYS A CA 1
ATOM 761 C C . CYS A 1 98 ? -6.257 -2.775 4.253 1.00 98.38 98 CYS A C 1
ATOM 763 O O . CYS A 1 98 ? -6.656 -3.675 4.996 1.00 98.38 98 CYS A O 1
ATOM 765 N N . VAL A 1 99 ? -5.338 -1.890 4.658 1.00 98.12 99 VAL A N 1
ATOM 766 C CA . VAL A 1 99 ? -4.799 -1.859 6.027 1.00 98.12 99 VAL A CA 1
ATOM 767 C C . VAL A 1 99 ? -5.865 -1.408 7.021 1.00 98.12 99 VAL A C 1
ATOM 769 O O . VAL A 1 99 ? -6.017 -2.039 8.067 1.00 98.12 99 VAL A O 1
ATOM 772 N N . LEU A 1 100 ? -6.601 -0.342 6.706 1.00 96.81 100 LEU A N 1
ATOM 773 C CA . LEU A 1 100 ? -7.656 0.194 7.563 1.00 96.81 100 LEU A CA 1
ATOM 774 C C . LEU A 1 100 ? -8.802 -0.810 7.727 1.00 96.81 100 LEU A C 1
ATOM 776 O O . LEU A 1 100 ? -9.189 -1.089 8.859 1.00 96.81 100 LEU A O 1
ATOM 780 N N . ASP A 1 101 ? -9.253 -1.432 6.637 1.00 97.94 101 ASP A N 1
ATOM 781 C CA . ASP A 1 101 ? -10.267 -2.490 6.649 1.00 97.94 101 ASP A CA 1
ATOM 782 C C . ASP A 1 101 ? -9.822 -3.683 7.504 1.00 97.94 101 ASP A C 1
ATOM 784 O O . ASP A 1 101 ? -10.596 -4.229 8.293 1.00 97.94 101 ASP A O 1
ATOM 788 N N . GLY A 1 102 ? -8.551 -4.083 7.391 1.00 97.56 102 GLY A N 1
ATOM 789 C CA . GLY A 1 102 ? -7.982 -5.158 8.200 1.00 97.56 102 GLY A CA 1
ATOM 790 C C . GLY A 1 102 ? -7.942 -4.828 9.695 1.00 97.56 102 GLY A C 1
ATOM 791 O O . GLY A 1 102 ? -8.235 -5.693 10.523 1.00 97.56 102 GLY A O 1
ATOM 792 N N . ILE A 1 103 ? -7.605 -3.583 10.050 1.00 96.25 103 ILE A N 1
ATOM 793 C CA . ILE A 1 103 ? -7.623 -3.099 11.438 1.00 96.25 103 ILE A CA 1
ATOM 794 C C . ILE A 1 103 ? -9.059 -3.076 11.966 1.00 96.25 103 ILE A C 1
ATOM 796 O O . ILE A 1 103 ? -9.309 -3.626 13.038 1.00 96.25 103 ILE A O 1
ATOM 800 N N . ALA A 1 104 ? -9.994 -2.511 11.201 1.00 94.62 104 ALA A N 1
ATOM 801 C CA . ALA A 1 104 ? -11.406 -2.428 11.558 1.00 94.62 104 ALA A CA 1
ATOM 802 C C . ALA A 1 104 ? -12.002 -3.819 11.813 1.00 94.62 104 ALA A C 1
ATOM 804 O O . ALA A 1 104 ? -12.500 -4.106 12.902 1.00 94.62 104 ALA A O 1
ATOM 805 N N . ALA A 1 105 ? -11.816 -4.747 10.869 1.00 97.06 105 ALA A N 1
ATOM 806 C CA . ALA A 1 105 ? -12.286 -6.123 10.998 1.00 97.06 105 ALA A CA 1
ATOM 807 C C . ALA A 1 105 ? -11.651 -6.871 12.184 1.00 97.06 105 ALA A C 1
ATOM 809 O O . ALA A 1 105 ? -12.300 -7.716 12.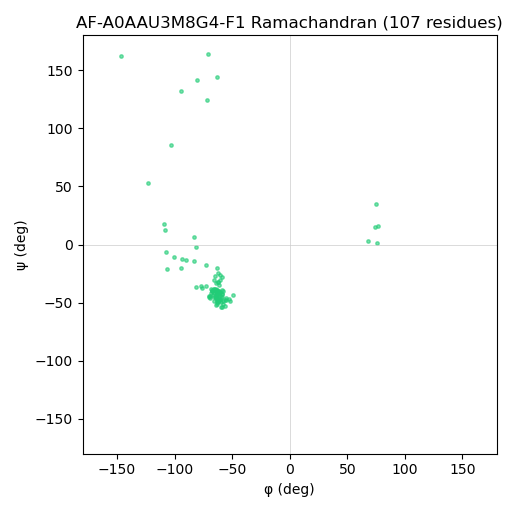804 1.00 97.06 105 ALA A O 1
ATOM 810 N N . ARG A 1 106 ? -10.379 -6.593 12.506 1.00 94.81 106 ARG A N 1
ATOM 811 C CA . ARG A 1 106 ? -9.671 -7.251 13.613 1.00 94.81 106 ARG A CA 1
ATOM 812 C C . ARG A 1 106 ? -10.086 -6.716 14.981 1.00 94.81 106 ARG A C 1
ATOM 814 O O . ARG A 1 106 ? -10.128 -7.506 15.924 1.00 94.81 106 ARG A O 1
ATOM 821 N N . LEU A 1 107 ? -10.327 -5.411 15.088 1.00 92.12 107 LEU A N 1
ATOM 822 C CA . LEU A 1 107 ? -10.652 -4.732 16.345 1.00 92.12 107 LEU A CA 1
ATOM 823 C C . LEU A 1 107 ? -12.163 -4.607 16.588 1.00 92.12 107 LEU A C 1
ATOM 825 O O . LEU A 1 107 ? -12.568 -4.334 17.712 1.00 92.12 107 LEU A O 1
ATOM 829 N N . GLY A 1 108 ? -12.989 -4.876 15.574 1.00 89.94 108 GLY A N 1
ATOM 830 C CA . GLY A 1 108 ? -14.446 -4.837 15.684 1.00 89.94 108 GLY A CA 1
ATOM 831 C C . GLY A 1 108 ? -15.014 -3.418 15.730 1.00 89.94 108 GLY A C 1
ATOM 832 O O . GLY A 1 108 ? -15.998 -3.196 16.435 1.00 89.94 108 GLY A O 1
ATOM 833 N N . ILE A 1 109 ? -14.382 -2.491 15.005 1.00 87.38 109 ILE A N 1
ATOM 834 C CA . ILE A 1 109 ? -14.765 -1.073 14.896 1.00 87.38 109 ILE A CA 1
ATOM 835 C C . ILE A 1 109 ? -15.279 -0.728 13.501 1.00 87.38 109 ILE A C 1
ATOM 837 O O . ILE A 1 109 ? -14.906 -1.447 12.545 1.00 87.38 109 ILE A O 1
#

pLDDT: mean 90.96, std 5.28, range [62.62, 98.38]

Solvent-accessible surface area (backbone atoms only — not comparable to full-atom values): 6408 Å² total; per-residue (Å²): 114,66,65,67,59,52,61,70,51,57,92,61,82,62,54,73,67,58,45,51,51,54,52,49,51,54,50,51,50,56,49,50,54,52,51,50,54,51,53,53,48,54,52,37,50,74,72,73,31,90,45,74,65,51,45,49,62,72,43,41,67,61,51,51,57,53,52,73,67,65,79,43,64,68,59,50,50,44,70,75,67,53,85,60,84,88,37,64,66,61,52,50,52,54,50,49,51,55,50,51,53,51,50,26,71,72,72,74,92

Sequence (109 aa):
MAERQLAALDGLGLDEDSMMVAFRTVSAFAHGAGQSEVALREWTESAGWSSGDETRLGLEPQMIYLMETGRYPTYQRYGLRATRKDDATWAFETGLDCVLDGIAARLGI

Foldseek 3Di:
DVVVQLVVCPPVPDDPVLSVVLSVLLVVLVVVLVVVVVVVVVVCVVVVHPDPVSVCVVCVVVVVVVVVVVPCVVVVCCVVPPPCPVPSPVVSVVVSVVSVVVSCVVRVD

Secondary structure (DSSP, 8-state):
-HHHHHHTTTTSS--HHHHHHHHHHHHHHHHHHHHHHHHHHHHHHHTT--SHHHHHHHHHHHHHHHHHTSS-HHHHHHHHH-S-TT-HHHHHHHHHHHHHHHHHHHHT-

Radius of gyration: 19.14 Å; Cα contacts (8 Å, |Δi|>4): 40; chains: 1; bounding box: 36×34×47 Å

Mean predicted aligned error: 4.86 Å